Protein AF-A0A6V7XTM1-F1 (afdb_monomer_lite)

Structure (mmCIF, N/CA/C/O backbone):
data_AF-A0A6V7XTM1-F1
#
_entry.id   AF-A0A6V7XTM1-F1
#
loop_
_atom_site.group_PDB
_atom_site.id
_atom_site.type_symbol
_atom_site.label_atom_id
_atom_site.label_alt_id
_atom_site.label_comp_id
_atom_site.label_asym_id
_atom_site.label_entity_id
_atom_site.label_seq_id
_atom_site.pdbx_PDB_ins_code
_atom_site.Cartn_x
_atom_site.Cartn_y
_atom_site.Cartn_z
_atom_site.occupancy
_atom_site.B_iso_or_equiv
_atom_site.auth_seq_id
_atom_site.auth_comp_id
_atom_site.auth_asym_id
_atom_site.auth_atom_id
_atom_site.pdbx_PDB_model_num
ATOM 1 N N . MET A 1 1 ? -3.434 12.973 45.977 1.00 53.66 1 MET A N 1
ATOM 2 C CA . MET A 1 1 ? -3.286 12.585 44.554 1.00 53.66 1 MET A CA 1
ATOM 3 C C . MET A 1 1 ? -3.026 11.092 44.491 1.00 53.66 1 MET A C 1
ATOM 5 O O . MET A 1 1 ? -2.305 10.597 45.348 1.00 53.66 1 MET A O 1
ATOM 9 N N . ASN A 1 2 ? -3.646 10.384 43.545 1.00 61.97 2 ASN A N 1
ATOM 10 C CA . ASN A 1 2 ? -3.400 8.955 43.343 1.00 61.97 2 ASN A CA 1
ATOM 11 C C . ASN A 1 2 ? -1.971 8.745 42.801 1.00 61.97 2 ASN A C 1
ATOM 13 O O . ASN A 1 2 ? -1.553 9.486 41.915 1.00 61.97 2 ASN A O 1
ATOM 17 N N . GLN A 1 3 ? -1.230 7.777 43.344 1.00 73.25 3 GLN A N 1
ATOM 18 C CA . GLN A 1 3 ? 0.185 7.529 43.023 1.00 73.25 3 GLN A CA 1
ATOM 19 C C . GLN A 1 3 ? 0.389 6.406 41.991 1.00 73.25 3 GLN A C 1
ATOM 21 O O . GLN A 1 3 ? 1.507 6.200 41.534 1.00 73.25 3 GLN A O 1
ATOM 26 N N . THR A 1 4 ? -0.670 5.695 41.590 1.00 72.50 4 THR A N 1
ATOM 27 C CA . THR A 1 4 ? -0.569 4.507 40.721 1.00 72.50 4 THR A CA 1
ATOM 28 C C . THR A 1 4 ? -0.435 4.818 39.225 1.00 72.50 4 THR A C 1
ATOM 30 O O . THR A 1 4 ? -0.226 3.910 38.428 1.00 72.50 4 THR A O 1
ATOM 33 N N . GLY A 1 5 ? -0.555 6.085 38.812 1.00 78.31 5 GLY A N 1
ATOM 34 C CA . GLY A 1 5 ? -0.372 6.512 37.416 1.00 78.31 5 GLY A CA 1
ATOM 35 C C . GLY A 1 5 ? -1.534 6.198 36.462 1.00 78.31 5 GLY A C 1
ATOM 36 O O . GLY A 1 5 ? -1.483 6.593 35.301 1.00 78.31 5 GLY A O 1
ATOM 37 N N . TYR A 1 6 ? -2.601 5.548 36.936 1.00 80.25 6 TYR A N 1
ATOM 38 C CA . TYR A 1 6 ? -3.822 5.285 36.168 1.00 80.25 6 TYR A CA 1
ATOM 39 C C . TYR A 1 6 ? -5.081 5.673 36.957 1.00 80.25 6 TYR A C 1
ATOM 41 O O . TYR A 1 6 ? -5.080 5.719 38.191 1.00 80.25 6 TYR A O 1
ATOM 49 N N . SER A 1 7 ? -6.172 5.960 36.243 1.00 83.50 7 SER A N 1
ATOM 50 C CA . SER A 1 7 ? -7.484 6.260 36.822 1.00 83.50 7 SER A CA 1
ATOM 51 C C . SER A 1 7 ? -8.543 5.287 36.310 1.00 83.50 7 SER A C 1
ATOM 53 O O . SER A 1 7 ? -8.537 4.880 35.149 1.00 83.50 7 SER A O 1
ATOM 55 N N . LEU A 1 8 ? -9.454 4.895 37.199 1.00 84.06 8 LEU A N 1
ATOM 56 C CA . LEU A 1 8 ? -10.615 4.091 36.836 1.00 84.06 8 LEU A CA 1
ATOM 57 C C . LEU A 1 8 ? -11.723 5.011 36.325 1.00 84.06 8 LEU A C 1
ATOM 59 O O . LEU A 1 8 ? -11.979 6.069 36.902 1.00 84.06 8 LEU A O 1
ATOM 63 N N . LEU A 1 9 ? -12.386 4.588 35.251 1.00 87.44 9 LEU A N 1
ATOM 64 C CA . LEU A 1 9 ? -13.536 5.300 34.708 1.00 87.44 9 LEU A CA 1
ATOM 65 C C . LEU A 1 9 ? -14.733 5.163 35.652 1.00 87.44 9 LEU A C 1
ATOM 67 O O . LEU A 1 9 ? -15.028 4.076 36.154 1.00 87.44 9 LEU A O 1
ATOM 71 N N . THR A 1 10 ? -15.465 6.255 35.854 1.00 89.25 10 THR A N 1
ATOM 72 C CA . THR A 1 10 ? -16.752 6.202 36.552 1.00 89.25 10 THR A CA 1
ATOM 73 C C . THR A 1 10 ? -17.802 5.498 35.692 1.00 89.25 10 THR A C 1
ATOM 75 O O . THR A 1 10 ? -17.668 5.377 34.472 1.00 89.25 10 THR A O 1
ATOM 78 N N . LYS A 1 11 ? -18.901 5.052 36.312 1.00 88.56 11 LYS A N 1
ATOM 79 C CA . LYS A 1 11 ? -20.011 4.404 35.588 1.00 88.56 11 LYS A CA 1
ATOM 80 C C . LYS A 1 11 ? -20.588 5.300 34.486 1.00 88.56 11 LYS A C 1
ATOM 82 O O . LYS A 1 11 ? -20.944 4.808 33.418 1.00 88.56 11 LYS A O 1
ATOM 87 N N . GLU A 1 12 ? -20.637 6.607 34.723 1.00 89.81 12 GLU A N 1
ATOM 88 C CA . GLU A 1 12 ? -21.100 7.587 33.737 1.00 89.81 12 GLU A CA 1
ATOM 89 C C . GLU A 1 12 ? -20.111 7.751 32.584 1.00 89.81 12 GLU A C 1
ATOM 91 O O . GLU A 1 12 ? -20.519 7.756 31.426 1.00 89.81 12 GLU A O 1
ATOM 96 N N . GLN A 1 13 ? -18.808 7.788 32.876 1.00 90.81 13 GLN A N 1
ATOM 97 C CA . GLN A 1 13 ? -17.765 7.841 31.849 1.00 90.81 13 GLN A CA 1
ATOM 98 C C . GLN A 1 13 ? -17.739 6.566 30.999 1.00 90.81 13 GLN A C 1
ATOM 100 O O . GLN A 1 13 ? -17.608 6.636 29.780 1.00 90.81 13 GLN A O 1
ATOM 105 N N . LEU A 1 14 ? -17.940 5.398 31.617 1.00 90.44 14 LEU A N 1
ATOM 106 C CA . LEU A 1 14 ? -18.104 4.135 30.894 1.00 90.44 14 LEU A CA 1
ATOM 107 C C . LEU A 1 14 ? -19.321 4.172 29.969 1.00 90.44 14 LEU A C 1
ATOM 109 O O . LEU A 1 14 ? -19.229 3.729 28.828 1.00 90.44 14 LEU A O 1
ATOM 113 N N . LYS A 1 15 ? -20.448 4.728 30.429 1.00 90.94 15 LYS A N 1
ATOM 114 C CA . LYS A 1 15 ? -21.642 4.898 29.595 1.00 90.94 15 LYS A CA 1
ATOM 115 C C . LYS A 1 15 ? -21.418 5.917 28.474 1.00 90.94 15 LYS A C 1
ATOM 117 O O . LYS A 1 15 ? -21.928 5.714 27.384 1.00 90.94 15 LYS A O 1
ATOM 122 N N . MET A 1 16 ? -20.630 6.964 28.698 1.00 90.62 16 MET A N 1
ATOM 123 C CA . MET A 1 16 ? -20.276 7.931 27.656 1.00 90.62 16 MET A CA 1
ATOM 124 C C . MET A 1 16 ? -19.403 7.301 26.562 1.00 90.62 16 MET A C 1
ATOM 126 O O . MET A 1 16 ? -19.588 7.601 25.390 1.00 90.62 16 MET A O 1
ATOM 130 N N . ILE A 1 17 ? -18.478 6.407 26.927 1.00 90.12 17 ILE A N 1
ATOM 131 C CA . ILE A 1 17 ? -17.544 5.781 25.979 1.00 90.12 17 ILE A CA 1
ATOM 132 C C . ILE A 1 17 ? -18.132 4.535 25.309 1.00 90.12 17 ILE A C 1
ATOM 134 O O . ILE A 1 17 ? -17.865 4.317 24.136 1.00 90.12 17 ILE A O 1
ATOM 138 N N . TYR A 1 18 ? -18.932 3.720 25.996 1.00 91.00 18 TYR A N 1
ATOM 139 C CA . TYR A 1 18 ? -19.458 2.453 25.453 1.00 91.00 18 TYR A CA 1
ATOM 140 C C . TYR A 1 18 ? -20.984 2.439 25.275 1.00 91.00 18 TYR A C 1
ATOM 142 O O . TYR A 1 18 ? -21.561 1.413 24.908 1.00 91.00 18 TYR A O 1
ATOM 150 N N . GLY A 1 19 ? -21.656 3.555 25.564 1.00 88.50 19 GLY A N 1
ATOM 151 C CA . GLY A 1 19 ? -23.101 3.709 25.414 1.00 88.50 19 GLY A CA 1
ATOM 152 C C . GLY A 1 19 ? -23.553 3.736 23.960 1.00 88.50 19 GLY A C 1
ATOM 153 O O . GLY A 1 19 ? -22.756 3.624 23.033 1.00 88.50 19 GLY A O 1
ATOM 154 N N . THR A 1 20 ? -24.861 3.848 23.763 1.00 87.31 20 THR A N 1
ATOM 155 C CA . THR A 1 20 ? -25.510 3.859 22.439 1.00 87.31 20 THR A CA 1
ATOM 156 C C . THR A 1 20 ? -25.081 5.031 21.566 1.00 87.31 20 THR A C 1
ATOM 158 O O . THR A 1 20 ? -25.078 4.911 20.347 1.00 87.31 20 THR A O 1
ATOM 161 N N . ASP A 1 21 ? -24.673 6.133 22.190 1.00 84.25 21 ASP A N 1
ATOM 162 C CA . ASP A 1 21 ? -24.410 7.405 21.511 1.00 84.25 21 ASP A CA 1
ATOM 163 C C . ASP A 1 21 ? -22.924 7.569 21.133 1.00 84.25 21 ASP A C 1
ATOM 165 O O . ASP A 1 21 ? -22.505 8.611 20.634 1.00 84.25 21 ASP A O 1
ATOM 169 N N . SER A 1 22 ? -22.108 6.538 21.384 1.00 85.94 22 SER A N 1
ATOM 170 C CA . SER A 1 22 ? -20.659 6.544 21.186 1.00 85.94 22 SER A CA 1
ATOM 171 C C . SER A 1 22 ? -20.239 5.794 19.915 1.00 85.94 22 SER A C 1
ATOM 173 O O . SER A 1 22 ? -20.762 4.711 19.643 1.00 85.94 22 SER A O 1
ATOM 175 N N . PRO A 1 23 ? -19.210 6.268 19.178 1.00 85.81 23 PRO A N 1
ATOM 176 C CA . PRO A 1 23 ? -18.609 5.510 18.075 1.00 85.81 23 PRO A CA 1
ATOM 177 C C . PRO A 1 23 ? -17.952 4.190 18.523 1.00 85.81 23 PRO A C 1
ATOM 179 O O . PRO A 1 23 ? -17.650 3.346 17.683 1.00 85.81 23 PRO A O 1
ATOM 182 N N . TYR A 1 24 ? -17.734 4.004 19.829 1.00 87.81 24 TYR A N 1
ATOM 183 C CA . TYR A 1 24 ? -17.201 2.786 20.447 1.00 87.81 24 TYR A CA 1
ATOM 184 C C . TYR A 1 24 ? -18.290 1.981 21.179 1.00 87.81 24 TYR A C 1
ATOM 186 O O . TYR A 1 24 ? -18.027 1.355 22.206 1.00 87.81 24 TYR A O 1
ATOM 194 N N . HIS A 1 25 ? -19.528 2.022 20.679 1.00 90.31 25 HIS A N 1
ATOM 195 C CA . HIS A 1 25 ? -20.658 1.294 21.246 1.00 90.31 25 HIS A CA 1
ATOM 196 C C . HIS A 1 25 ? -20.393 -0.218 21.334 1.00 90.31 25 HIS A C 1
ATOM 198 O O . HIS A 1 25 ? -20.307 -0.900 20.315 1.00 90.31 25 HIS A O 1
ATOM 204 N N . ASP A 1 26 ? -20.329 -0.750 22.558 1.00 90.94 26 ASP A N 1
ATOM 205 C CA . ASP A 1 26 ? -20.174 -2.184 22.811 1.00 90.94 26 ASP A CA 1
ATOM 206 C C . ASP A 1 26 ? -20.908 -2.587 24.109 1.00 90.94 26 ASP A C 1
ATOM 208 O O . ASP A 1 26 ? -20.351 -2.501 25.213 1.00 90.94 26 ASP A O 1
ATOM 212 N N . PRO A 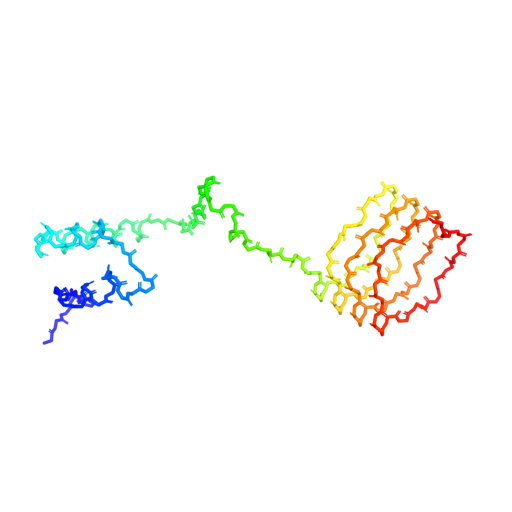1 27 ? -22.158 -3.086 24.021 1.00 87.56 27 PRO A N 1
ATOM 213 C CA . PRO A 1 27 ? -22.989 -3.344 25.201 1.00 87.56 27 PRO A CA 1
ATOM 214 C C . PRO A 1 27 ? -22.428 -4.471 26.078 1.00 87.56 27 PRO A C 1
ATOM 216 O O . PRO A 1 27 ? -22.551 -4.438 27.302 1.00 87.56 27 PRO A O 1
ATOM 219 N N . LYS A 1 28 ? -21.745 -5.448 25.468 1.00 90.56 28 LYS A N 1
ATOM 220 C CA . LYS A 1 28 ? -21.103 -6.563 26.181 1.00 90.56 28 LYS A CA 1
ATOM 221 C C . LYS A 1 28 ? -19.917 -6.100 27.027 1.00 90.56 28 LYS A C 1
ATOM 223 O O . LYS A 1 28 ? -19.735 -6.595 28.136 1.00 90.56 28 LYS A O 1
ATOM 228 N N . LEU A 1 29 ? -19.111 -5.165 26.513 1.00 88.25 29 LEU A N 1
ATOM 229 C CA . LEU A 1 29 ? -17.974 -4.610 27.250 1.00 88.25 29 LEU A CA 1
ATOM 230 C C . LEU A 1 29 ? -18.453 -3.725 28.393 1.00 88.25 29 LEU A C 1
ATOM 232 O O . LEU A 1 29 ? -17.975 -3.882 29.512 1.00 88.25 29 LEU A O 1
ATOM 236 N N . LEU A 1 30 ? -19.452 -2.877 28.137 1.00 89.69 30 LEU A N 1
ATOM 237 C CA . LEU A 1 30 ? -20.079 -2.057 29.168 1.00 89.69 30 LEU A CA 1
ATOM 238 C C . LEU A 1 30 ? -20.606 -2.933 30.311 1.00 89.69 30 LEU A C 1
ATOM 240 O O . LEU A 1 30 ? -20.263 -2.702 31.469 1.00 89.69 30 LEU A O 1
ATOM 244 N N . GLN A 1 31 ? -21.378 -3.977 29.998 1.00 89.62 31 GLN A N 1
ATOM 245 C CA . GLN A 1 31 ? -21.910 -4.885 31.013 1.00 89.62 31 GLN A CA 1
ATOM 246 C C . GLN A 1 31 ? -20.788 -5.599 31.775 1.00 89.62 31 GLN A C 1
ATOM 248 O O . GLN A 1 31 ? -20.836 -5.683 32.999 1.00 89.62 31 GLN A O 1
ATOM 253 N N . ARG A 1 32 ? -19.740 -6.054 31.080 1.00 88.25 32 ARG A N 1
ATOM 254 C CA . ARG A 1 32 ? -18.571 -6.670 31.716 1.00 88.25 32 ARG A CA 1
ATOM 255 C C . ARG A 1 32 ? -17.887 -5.716 32.696 1.00 88.25 32 ARG A C 1
ATOM 257 O O . ARG A 1 32 ? -17.590 -6.133 33.807 1.00 88.25 32 ARG A O 1
ATOM 264 N N . PHE A 1 33 ? -17.660 -4.459 32.319 1.00 86.88 33 PHE A N 1
ATOM 265 C CA . PHE A 1 33 ? -17.023 -3.477 33.201 1.00 86.88 33 PHE A CA 1
ATOM 266 C C . PHE A 1 33 ? -17.897 -3.104 34.400 1.00 86.88 33 PHE A C 1
ATOM 268 O O . PHE A 1 33 ? -17.366 -2.910 35.487 1.00 86.88 33 PHE A O 1
ATOM 275 N N . LEU A 1 34 ? -19.223 -3.062 34.238 1.00 86.44 34 LEU A N 1
ATOM 276 C CA . LEU A 1 34 ? -20.142 -2.814 35.352 1.00 86.44 34 LEU A CA 1
ATOM 277 C C . LEU A 1 34 ? -20.221 -3.976 36.353 1.00 86.44 34 LEU A C 1
ATOM 279 O O . LEU A 1 34 ? -20.505 -3.736 37.524 1.00 86.44 34 LEU A O 1
ATOM 283 N N . LEU A 1 35 ? -20.000 -5.214 35.900 1.00 88.06 35 LEU A N 1
ATOM 284 C CA . LEU A 1 35 ? -20.038 -6.416 36.741 1.00 88.06 35 LEU A CA 1
ATOM 285 C C . LEU A 1 35 ? -18.749 -6.636 37.548 1.00 88.06 35 LEU A C 1
ATOM 287 O O . LEU A 1 35 ? -18.754 -7.413 38.501 1.00 88.06 35 LEU A O 1
ATOM 291 N N . LEU A 1 36 ? -17.643 -5.993 37.168 1.00 82.44 36 LEU A N 1
ATOM 292 C CA . LEU A 1 36 ? -16.354 -6.178 37.828 1.00 82.44 36 LEU A CA 1
ATOM 293 C C . LEU A 1 36 ? -16.226 -5.284 39.068 1.00 82.44 36 LEU A C 1
ATOM 295 O O . LEU A 1 36 ? -16.566 -4.104 39.050 1.00 82.44 36 LEU A O 1
ATOM 299 N N . ASN A 1 37 ? -15.690 -5.852 40.150 1.00 83.44 37 ASN A N 1
ATOM 300 C CA . ASN A 1 37 ? -15.345 -5.102 41.356 1.00 83.44 37 ASN A CA 1
ATOM 301 C C . ASN A 1 37 ? -14.048 -4.301 41.134 1.00 83.44 37 ASN A C 1
ATOM 303 O O . ASN A 1 37 ? -13.115 -4.792 40.497 1.00 83.44 37 ASN A O 1
ATOM 307 N N . ASN A 1 38 ? -13.958 -3.099 41.707 1.00 80.56 38 ASN A N 1
ATOM 308 C CA . ASN A 1 38 ? -12.815 -2.197 41.540 1.00 80.56 38 ASN A CA 1
ATOM 309 C C . ASN A 1 38 ? -11.482 -2.832 41.972 1.00 80.56 38 ASN A C 1
ATOM 311 O O . ASN A 1 38 ? -10.479 -2.633 41.298 1.00 80.56 38 ASN A O 1
ATOM 315 N N . SER A 1 39 ? -11.469 -3.636 43.040 1.00 81.06 39 SER A N 1
ATOM 316 C CA . SER A 1 39 ? -10.255 -4.330 43.510 1.00 81.06 39 SER A CA 1
ATOM 317 C C . SER A 1 39 ? -9.783 -5.449 42.574 1.00 81.06 39 SER A C 1
ATOM 319 O O . SER A 1 39 ? -8.595 -5.743 42.487 1.00 81.06 39 SER A O 1
ATOM 321 N N . VAL A 1 40 ? -10.717 -6.083 41.864 1.00 83.44 40 VAL A N 1
ATOM 322 C CA . VAL A 1 40 ? -10.422 -7.134 40.882 1.00 83.44 40 VAL A CA 1
ATO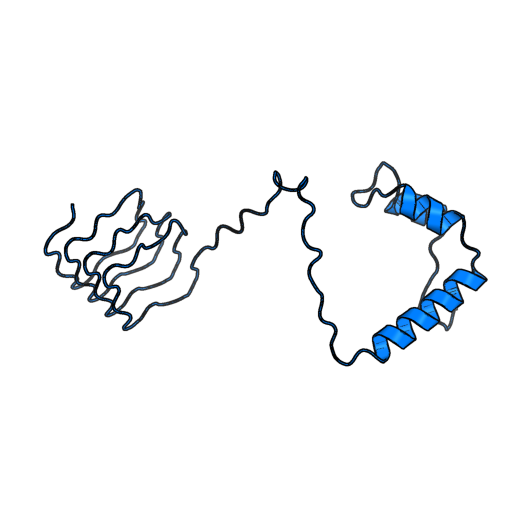M 323 C C . VAL A 1 40 ? -9.951 -6.509 39.566 1.00 83.44 40 VAL A C 1
ATOM 325 O O . VAL A 1 40 ? -9.099 -7.063 38.880 1.00 83.44 40 VAL A O 1
ATOM 328 N N . LEU A 1 41 ? -10.457 -5.321 39.221 1.00 83.00 41 LEU A N 1
ATOM 329 C CA . LEU A 1 41 ? -9.984 -4.561 38.064 1.00 83.00 41 LEU A CA 1
ATOM 330 C C . LEU A 1 41 ? -8.524 -4.138 38.214 1.00 83.00 41 LEU A C 1
ATOM 332 O O . LEU A 1 41 ? -7.754 -4.306 37.272 1.00 83.00 41 LEU A O 1
ATOM 336 N N . THR A 1 42 ? -8.133 -3.622 39.380 1.00 83.25 42 THR A N 1
ATOM 337 C CA . THR A 1 42 ? -6.751 -3.177 39.612 1.00 83.25 42 THR A CA 1
ATOM 338 C C . THR A 1 42 ? -5.762 -4.331 39.494 1.00 83.25 42 THR A C 1
ATOM 340 O O . THR A 1 42 ? -4.754 -4.194 38.807 1.00 83.25 42 THR A O 1
ATOM 343 N N . SER A 1 43 ? -6.083 -5.500 40.059 1.00 85.62 43 SER A N 1
ATOM 344 C CA . SER A 1 43 ? -5.204 -6.672 39.965 1.00 85.62 43 SER A CA 1
ATOM 345 C C . SER A 1 43 ? -5.091 -7.216 38.538 1.00 85.62 43 SER A C 1
ATOM 347 O O . SER A 1 43 ? -4.015 -7.642 38.119 1.00 85.62 43 SER A O 1
ATOM 349 N N . HIS A 1 44 ? -6.172 -7.166 37.753 1.00 87.00 44 HIS A N 1
ATOM 350 C CA . HIS A 1 44 ? -6.113 -7.515 36.334 1.00 87.00 44 HIS A CA 1
ATOM 351 C C . HIS A 1 44 ? -5.247 -6.545 35.532 1.00 87.00 44 HIS A C 1
ATOM 353 O O . HIS A 1 44 ? -4.438 -7.002 34.729 1.00 87.00 44 HIS A O 1
ATOM 359 N N . ILE A 1 45 ? -5.375 -5.239 35.775 1.00 87.00 45 ILE A N 1
ATOM 360 C CA . ILE A 1 45 ? -4.560 -4.214 35.112 1.00 87.00 45 ILE A CA 1
ATOM 361 C C . ILE A 1 45 ? -3.080 -4.438 35.415 1.00 87.00 45 ILE A C 1
ATOM 363 O O . ILE A 1 45 ? -2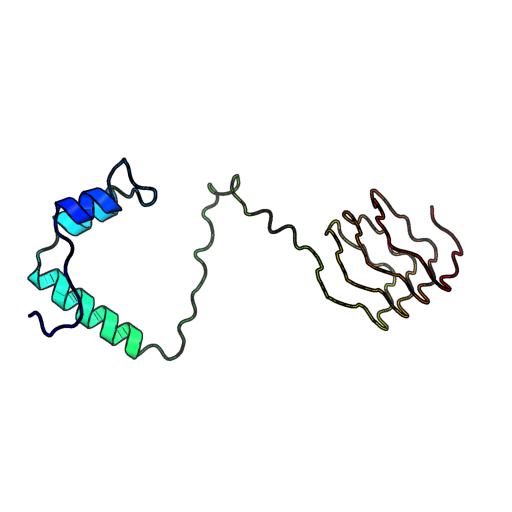.269 -4.463 34.496 1.00 87.00 45 ILE A O 1
ATOM 367 N N . GLU A 1 46 ? -2.724 -4.652 36.680 1.00 88.44 46 GLU A N 1
ATOM 368 C CA . GLU A 1 46 ? -1.336 -4.905 37.080 1.00 88.44 46 GLU A CA 1
ATOM 369 C C . GLU A 1 46 ? -0.772 -6.165 36.416 1.00 88.44 46 GLU A C 1
ATOM 371 O O . GLU A 1 46 ? 0.333 -6.142 35.873 1.00 88.44 46 GLU A O 1
ATOM 376 N N . ASN A 1 47 ? -1.551 -7.248 36.384 1.00 90.25 47 ASN A N 1
ATOM 377 C CA . ASN A 1 47 ? -1.148 -8.489 35.728 1.00 90.25 47 ASN A CA 1
ATOM 378 C C . ASN A 1 47 ? -0.978 -8.315 34.210 1.00 90.25 47 ASN A C 1
ATOM 380 O O . ASN A 1 47 ? -0.042 -8.850 33.619 1.00 90.25 47 ASN A O 1
ATOM 384 N N . ASP A 1 48 ? -1.865 -7.562 33.563 1.00 89.50 48 ASP A N 1
ATOM 385 C CA . ASP A 1 48 ? -1.781 -7.301 32.129 1.00 89.50 48 ASP A CA 1
ATOM 386 C C . ASP A 1 48 ? -0.597 -6.383 31.796 1.00 89.50 48 ASP A C 1
ATOM 388 O O . ASP A 1 48 ? 0.124 -6.661 30.840 1.00 89.50 48 ASP A O 1
ATOM 392 N N . ILE A 1 49 ? -0.318 -5.360 32.612 1.00 87.06 49 ILE A N 1
ATOM 393 C CA . ILE A 1 49 ? 0.882 -4.515 32.481 1.00 87.06 49 ILE A CA 1
ATOM 394 C C . ILE A 1 49 ? 2.145 -5.363 32.629 1.00 87.06 49 ILE A C 1
ATOM 396 O O . ILE A 1 49 ? 3.054 -5.251 31.808 1.00 87.06 49 ILE A O 1
ATOM 400 N N . HIS A 1 50 ? 2.192 -6.245 33.630 1.00 89.56 50 HIS A N 1
ATOM 401 C CA . HIS A 1 50 ? 3.325 -7.141 33.829 1.00 89.56 50 HIS A CA 1
ATOM 402 C C . HIS A 1 50 ? 3.534 -8.049 32.612 1.00 89.56 50 HIS A C 1
ATOM 404 O O . HIS A 1 50 ? 4.640 -8.138 32.090 1.00 89.56 50 HIS A O 1
ATOM 410 N N . LYS A 1 51 ? 2.470 -8.682 32.103 1.00 89.19 51 LYS A N 1
ATOM 411 C CA . LYS A 1 51 ? 2.549 -9.510 30.889 1.00 89.19 51 LYS A CA 1
ATOM 412 C C . LYS A 1 51 ? 2.996 -8.713 29.670 1.00 89.19 51 LYS A C 1
ATOM 414 O O . LYS A 1 51 ? 3.762 -9.230 28.870 1.00 89.19 51 LYS A O 1
ATOM 419 N N . LEU A 1 52 ? 2.527 -7.475 29.513 1.00 85.00 52 LEU A N 1
ATOM 420 C CA . LEU A 1 52 ? 2.949 -6.597 28.421 1.00 85.00 52 LEU A CA 1
ATOM 421 C C . LEU A 1 52 ? 4.432 -6.240 28.522 1.00 85.00 52 LEU A C 1
ATOM 423 O O . LEU A 1 52 ? 5.112 -6.219 27.501 1.00 85.00 52 LEU A O 1
ATOM 427 N N . ALA A 1 53 ? 4.935 -6.015 29.735 1.00 84.00 53 ALA A N 1
ATOM 428 C CA . ALA A 1 53 ? 6.348 -5.750 29.972 1.00 84.00 53 ALA A CA 1
ATOM 429 C C . ALA A 1 53 ? 7.233 -6.978 29.704 1.00 84.00 53 ALA A C 1
ATOM 431 O O . ALA A 1 53 ? 8.359 -6.818 29.245 1.00 84.00 53 ALA A O 1
ATOM 432 N N . THR A 1 54 ? 6.734 -8.196 29.942 1.00 84.56 54 THR A N 1
ATOM 433 C CA . THR A 1 54 ? 7.486 -9.433 29.665 1.00 84.56 54 THR A CA 1
ATOM 434 C C . THR A 1 54 ? 7.387 -9.908 28.211 1.00 84.56 54 THR A C 1
ATOM 436 O O . THR A 1 54 ? 7.928 -10.960 27.882 1.00 84.56 54 THR A O 1
ATOM 439 N N . ILE A 1 55 ? 6.662 -9.207 27.332 1.00 82.44 55 ILE A N 1
ATOM 440 C CA . ILE A 1 55 ? 6.571 -9.567 25.911 1.00 82.44 55 ILE A CA 1
ATOM 441 C C . ILE A 1 55 ? 7.737 -8.925 25.142 1.00 82.44 55 ILE A C 1
ATOM 443 O O . ILE A 1 55 ? 7.741 -7.724 24.893 1.00 82.44 55 ILE A O 1
ATOM 447 N N . ASP A 1 56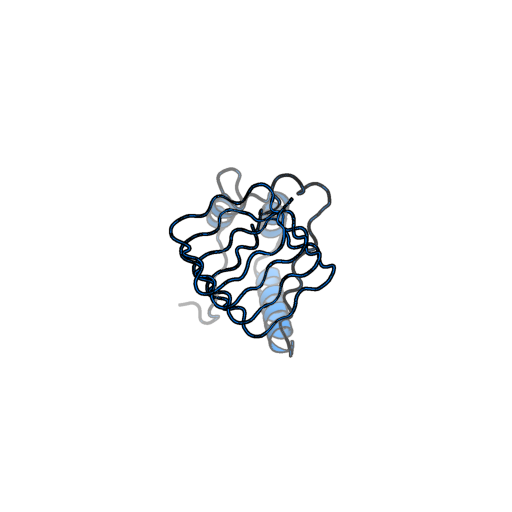 ? 8.676 -9.751 24.669 1.00 75.31 56 ASP A N 1
ATOM 448 C CA . ASP A 1 56 ? 9.864 -9.315 23.908 1.00 75.31 56 ASP A CA 1
ATOM 449 C C . ASP A 1 56 ? 9.548 -8.708 22.526 1.00 75.31 56 ASP A C 1
ATOM 451 O O . ASP A 1 56 ? 10.365 -8.002 21.935 1.00 75.31 56 ASP A O 1
ATOM 455 N N . SER A 1 57 ? 8.364 -8.976 21.961 1.00 69.50 57 SER A N 1
ATOM 456 C CA . SER A 1 57 ? 7.920 -8.322 20.725 1.00 69.50 57 SER A CA 1
ATOM 457 C C . SER A 1 57 ? 6.404 -8.157 20.681 1.00 69.50 57 SER A C 1
ATOM 459 O O . SER A 1 57 ? 5.646 -9.126 20.597 1.00 69.50 57 SER A O 1
ATOM 461 N N . PHE A 1 58 ? 5.946 -6.904 20.690 1.00 69.69 58 PHE A N 1
ATOM 462 C CA . PHE A 1 58 ? 4.542 -6.560 20.480 1.00 69.69 58 PHE A CA 1
ATOM 463 C C . PHE A 1 58 ? 4.175 -6.776 19.004 1.00 69.69 58 PHE A C 1
ATOM 465 O O . PHE A 1 58 ? 4.054 -5.842 18.211 1.00 69.69 58 PHE A O 1
ATOM 472 N N . LYS A 1 59 ? 4.028 -8.038 18.590 1.00 69.00 59 LYS A N 1
ATOM 473 C CA . LYS A 1 59 ? 3.437 -8.367 17.293 1.00 69.00 59 LYS A CA 1
ATOM 474 C C . LYS A 1 59 ? 1.939 -8.109 17.395 1.00 69.00 59 LYS A C 1
ATOM 476 O O . LYS A 1 59 ? 1.182 -8.997 17.782 1.00 69.00 59 LYS A O 1
ATOM 481 N N . ILE A 1 60 ? 1.511 -6.898 17.028 1.00 64.88 60 ILE A N 1
ATOM 482 C CA . ILE A 1 60 ? 0.103 -6.594 16.746 1.00 64.88 60 ILE A CA 1
ATOM 483 C C . ILE A 1 60 ? -0.305 -7.497 15.590 1.00 64.88 60 ILE A C 1
ATOM 485 O O . ILE A 1 60 ? -0.103 -7.161 14.425 1.00 64.88 60 ILE A O 1
ATOM 489 N N . GLN A 1 61 ? -0.834 -8.677 15.897 1.00 59.09 61 GLN A N 1
ATOM 490 C CA . GLN A 1 61 ? -1.477 -9.499 14.890 1.00 59.09 61 GLN A CA 1
ATOM 491 C C . GLN A 1 61 ? -2.779 -8.779 14.540 1.00 59.09 61 GLN A C 1
ATOM 493 O O . GLN A 1 61 ? -3.665 -8.691 15.396 1.00 59.09 61 GLN A O 1
ATOM 498 N N . PRO A 1 62 ? -2.913 -8.200 13.333 1.00 58.62 62 PRO A N 1
ATOM 499 C CA . PRO A 1 62 ? -4.166 -7.581 12.951 1.00 58.62 62 PRO A CA 1
ATOM 500 C C . PRO A 1 62 ? -5.251 -8.656 13.024 1.00 58.62 62 PRO A C 1
ATOM 502 O O . PRO A 1 62 ? -5.118 -9.729 12.432 1.00 58.62 62 PRO A O 1
ATOM 505 N N . LYS A 1 63 ? -6.308 -8.374 13.790 1.00 57.62 63 LYS A N 1
ATOM 506 C CA . LYS A 1 63 ? -7.504 -9.212 13.888 1.00 57.62 63 LYS A CA 1
ATOM 507 C C . LYS A 1 63 ? -7.940 -9.576 12.466 1.00 57.62 63 LYS A C 1
ATOM 509 O O . LYS A 1 63 ? -8.240 -8.680 11.676 1.00 57.62 63 LYS A O 1
ATOM 514 N N . LYS A 1 64 ? -7.921 -10.871 12.125 1.00 52.91 64 LYS A N 1
ATOM 515 C CA . LYS A 1 64 ? -8.427 -11.347 10.831 1.00 52.91 64 LYS A CA 1
ATOM 516 C C . LYS A 1 64 ? -9.879 -10.861 10.710 1.00 52.91 64 LYS A C 1
ATOM 518 O O . LYS A 1 64 ? -10.647 -11.106 11.646 1.00 52.91 64 LYS A O 1
ATOM 523 N N . PRO A 1 65 ? -10.239 -10.123 9.646 1.00 50.28 65 PRO A N 1
ATOM 524 C CA . PRO A 1 65 ? -11.594 -9.612 9.493 1.00 50.28 65 PRO A CA 1
ATOM 525 C C . PRO A 1 65 ? -12.568 -10.788 9.481 1.00 50.28 65 PRO A C 1
ATOM 527 O O . PRO A 1 65 ? -12.278 -11.839 8.901 1.00 50.28 65 PRO A O 1
ATOM 530 N N . LYS A 1 66 ? -13.697 -10.630 10.173 1.00 55.25 66 LYS A N 1
ATOM 531 C CA . LYS A 1 66 ? -14.778 -11.609 10.108 1.00 55.25 66 LYS A CA 1
ATOM 532 C C . LYS A 1 66 ? -15.391 -11.526 8.711 1.00 55.25 66 LYS A C 1
ATOM 534 O O . LYS A 1 66 ? -15.418 -10.459 8.106 1.00 55.25 66 LYS A O 1
ATOM 539 N N . PHE A 1 67 ? -15.852 -12.662 8.201 1.00 52.62 67 PHE A N 1
ATOM 540 C CA . PHE A 1 67 ? -16.401 -12.804 6.850 1.00 52.62 67 PHE A CA 1
ATOM 541 C C . PHE A 1 67 ? -17.550 -11.811 6.543 1.00 52.62 67 PHE A C 1
ATOM 543 O O . PHE A 1 67 ? -17.726 -11.436 5.390 1.00 52.62 67 PHE A O 1
ATOM 550 N N . ASP A 1 68 ? -18.238 -11.288 7.564 1.00 53.34 68 ASP A N 1
ATOM 551 C CA . ASP A 1 68 ? -19.342 -10.326 7.410 1.00 53.34 68 ASP A CA 1
ATOM 552 C C . ASP A 1 68 ? -18.913 -8.845 7.262 1.00 53.34 68 ASP A C 1
ATOM 554 O O . ASP A 1 68 ? -19.734 -8.006 6.901 1.00 53.34 68 ASP A O 1
ATOM 558 N N . ASP A 1 69 ? -17.632 -8.494 7.448 1.00 52.28 69 ASP A N 1
ATOM 559 C CA . ASP A 1 69 ? -17.127 -7.110 7.289 1.00 52.28 69 ASP A CA 1
ATOM 560 C C . ASP A 1 69 ? -16.769 -6.755 5.823 1.00 52.28 69 ASP A C 1
ATOM 562 O O . ASP A 1 69 ? -16.119 -5.741 5.537 1.00 52.28 69 ASP A O 1
ATOM 566 N N . PHE A 1 70 ? -17.166 -7.589 4.854 1.00 51.59 70 PHE A N 1
ATOM 567 C CA . PHE A 1 70 ? -16.710 -7.493 3.462 1.00 51.59 70 PHE A CA 1
ATOM 568 C C . PHE A 1 70 ? -17.121 -6.194 2.744 1.00 51.59 70 PHE A C 1
ATOM 570 O O . PHE A 1 70 ? -16.424 -5.768 1.818 1.00 51.59 70 PHE A O 1
ATOM 577 N N . HIS A 1 71 ? -18.173 -5.501 3.198 1.00 47.41 71 HIS A N 1
ATOM 578 C CA . HIS A 1 71 ? -18.650 -4.266 2.561 1.00 47.41 71 HIS A CA 1
ATOM 579 C C . HIS A 1 71 ? -17.944 -2.977 2.998 1.00 47.41 71 HIS A C 1
ATOM 581 O O . HIS A 1 71 ? -18.051 -1.971 2.299 1.00 47.41 71 HIS A O 1
ATOM 587 N N . GLN A 1 72 ? -17.143 -3.000 4.068 1.00 46.91 72 GLN A N 1
ATOM 588 C CA . GLN A 1 72 ? -16.280 -1.870 4.436 1.00 46.91 72 GLN A CA 1
ATOM 589 C C . GLN A 1 72 ? -14.807 -2.263 4.413 1.00 46.91 72 GLN A C 1
ATOM 591 O O . GLN A 1 72 ? -13.963 -1.731 5.137 1.00 46.91 72 GLN A O 1
ATOM 596 N N . SER A 1 73 ? -14.475 -3.179 3.504 1.00 45.25 73 SER A N 1
ATOM 597 C CA . SER A 1 73 ? -13.114 -3.347 3.034 1.00 45.25 73 SER A CA 1
ATOM 598 C C . SER A 1 73 ? -12.615 -1.975 2.615 1.00 45.25 73 SER A C 1
ATOM 600 O O . SER A 1 73 ? -13.030 -1.433 1.589 1.00 45.25 73 SER A O 1
ATOM 602 N N . ARG A 1 74 ? -11.709 -1.408 3.421 1.00 49.78 74 ARG A N 1
ATOM 603 C CA . ARG A 1 74 ? -10.770 -0.388 2.977 1.00 49.78 74 ARG A CA 1
ATOM 604 C C . ARG A 1 74 ? -10.319 -0.831 1.591 1.00 49.78 74 ARG A C 1
ATOM 606 O O . ARG A 1 74 ? -9.457 -1.704 1.478 1.00 49.78 74 ARG A O 1
ATOM 613 N N . ARG A 1 75 ? -10.857 -0.207 0.539 1.00 51.56 75 ARG A N 1
ATOM 614 C CA . ARG A 1 75 ? -10.146 -0.054 -0.721 1.00 51.56 75 ARG A CA 1
ATOM 615 C C . ARG A 1 75 ? -8.909 0.744 -0.331 1.00 51.56 75 ARG A C 1
ATOM 617 O O . ARG A 1 75 ? -8.849 1.950 -0.536 1.00 51.56 75 ARG A O 1
ATOM 624 N N . ARG A 1 76 ? -7.905 0.083 0.255 1.00 53.47 76 ARG A N 1
ATOM 625 C CA . ARG A 1 76 ? -6.520 0.485 0.089 1.00 53.47 76 ARG A CA 1
ATOM 626 C C . ARG A 1 76 ? -6.312 0.326 -1.409 1.00 53.47 76 ARG A C 1
ATOM 628 O O . ARG A 1 76 ? -5.844 -0.713 -1.857 1.00 53.47 76 ARG A O 1
ATOM 635 N N . LYS A 1 77 ? -6.790 1.309 -2.184 1.00 55.38 77 LYS A N 1
ATOM 636 C CA . LYS A 1 77 ? -6.334 1.561 -3.540 1.00 55.38 77 LYS A CA 1
ATOM 637 C C . LYS A 1 77 ? -4.834 1.656 -3.337 1.00 55.38 77 LYS A C 1
ATOM 639 O O . LYS A 1 77 ? -4.376 2.601 -2.698 1.00 55.38 77 LYS A O 1
ATOM 644 N N . ARG A 1 78 ? -4.110 0.588 -3.668 1.00 63.88 78 ARG A N 1
ATOM 645 C CA . ARG A 1 78 ? -2.665 0.527 -3.476 1.00 63.88 78 ARG A CA 1
ATOM 646 C C . ARG A 1 78 ? -2.096 1.451 -4.538 1.00 63.88 78 ARG A C 1
ATOM 648 O O . ARG A 1 78 ? -1.762 1.002 -5.619 1.00 63.88 78 ARG A O 1
ATOM 655 N N . ALA A 1 79 ? -2.136 2.750 -4.278 1.00 69.50 79 ALA A N 1
ATOM 656 C CA . ALA A 1 79 ? -1.562 3.736 -5.163 1.00 69.50 79 ALA A CA 1
ATOM 657 C C . ALA A 1 79 ? -0.044 3.576 -5.106 1.00 69.50 79 ALA A C 1
ATOM 659 O O . ALA A 1 79 ? 0.533 3.457 -4.024 1.00 69.50 79 ALA A O 1
ATOM 660 N N . ILE A 1 80 ? 0.573 3.536 -6.275 1.00 76.25 80 ILE A N 1
ATOM 661 C CA . ILE A 1 80 ? 2.021 3.554 -6.428 1.00 76.25 80 ILE A CA 1
ATOM 662 C C . ILE A 1 80 ? 2.399 5.038 -6.376 1.00 76.25 80 ILE A C 1
ATOM 664 O O . ILE A 1 80 ? 2.065 5.791 -7.290 1.00 76.25 80 ILE A O 1
ATOM 668 N N . ILE A 1 81 ? 2.962 5.480 -5.249 1.00 81.12 81 ILE A N 1
ATOM 669 C CA . ILE A 1 81 ? 3.274 6.888 -4.967 1.00 81.12 81 ILE A CA 1
ATOM 670 C C . ILE A 1 81 ? 4.768 6.993 -4.674 1.00 81.12 81 ILE A C 1
ATOM 672 O O . ILE A 1 81 ? 5.259 6.275 -3.805 1.00 81.12 81 ILE A O 1
ATOM 676 N N . LEU A 1 82 ? 5.460 7.913 -5.356 1.00 83.94 82 LEU A N 1
ATOM 677 C CA . LEU A 1 82 ? 6.881 8.224 -5.126 1.00 83.94 82 LEU A CA 1
ATOM 678 C C . LEU A 1 82 ? 7.814 7.006 -5.203 1.00 83.94 82 LEU A C 1
ATOM 680 O O . LEU A 1 82 ? 8.838 6.948 -4.526 1.00 83.94 82 LEU A O 1
ATOM 684 N N . SER A 1 83 ? 7.475 6.026 -6.035 1.00 82.00 83 SER A N 1
ATOM 685 C CA . SER A 1 83 ? 8.297 4.837 -6.237 1.00 82.00 83 SER A CA 1
ATOM 686 C C . SER A 1 83 ? 8.829 4.837 -7.669 1.00 82.00 83 SER A C 1
ATOM 688 O O . SER A 1 83 ? 8.142 4.342 -8.568 1.00 82.00 83 SER A O 1
ATOM 690 N N . PRO A 1 84 ? 10.010 5.431 -7.916 1.00 83.19 84 PRO A N 1
ATOM 691 C CA . PRO A 1 84 ? 10.620 5.398 -9.235 1.00 83.19 84 PRO A CA 1
ATOM 692 C C . PRO A 1 84 ? 10.947 3.950 -9.620 1.00 83.19 84 PRO A C 1
ATOM 694 O O . PRO A 1 84 ? 11.509 3.200 -8.822 1.00 83.19 84 PRO A O 1
ATOM 697 N N . ILE A 1 85 ? 10.602 3.562 -10.845 1.00 82.50 85 ILE A N 1
ATOM 698 C CA . ILE A 1 85 ? 10.932 2.247 -11.403 1.00 82.50 85 ILE A CA 1
ATOM 699 C C . ILE A 1 85 ? 12.082 2.458 -12.382 1.00 82.50 85 ILE A C 1
ATOM 701 O O . ILE A 1 85 ? 11.947 3.219 -13.339 1.00 82.50 85 ILE A O 1
ATOM 705 N N . SER A 1 86 ? 13.216 1.809 -12.134 1.00 86.81 86 SER A N 1
ATOM 706 C CA . SER A 1 86 ? 14.419 1.941 -12.955 1.00 86.81 86 SER A CA 1
ATOM 707 C C . SER A 1 86 ? 14.983 0.564 -13.284 1.00 86.81 86 SER A C 1
ATOM 709 O O . SER A 1 86 ? 15.034 -0.292 -12.402 1.00 86.81 86 SER A O 1
ATOM 711 N N . PHE A 1 87 ? 15.400 0.355 -14.534 1.00 84.88 87 PHE A N 1
ATOM 712 C CA . PHE A 1 87 ? 16.061 -0.875 -14.996 1.00 84.88 87 PHE A CA 1
ATOM 713 C C . PHE A 1 87 ? 15.276 -2.171 -14.733 1.00 84.88 87 PHE A C 1
ATOM 715 O O . PHE A 1 87 ? 15.860 -3.211 -14.429 1.00 84.88 87 PHE A O 1
ATOM 722 N N . SER A 1 88 ? 13.946 -2.131 -14.852 1.00 81.94 88 SER A N 1
ATOM 723 C CA . SER A 1 88 ? 13.099 -3.307 -14.645 1.00 81.94 88 SER A CA 1
ATOM 724 C C . SER A 1 88 ? 12.480 -3.757 -15.971 1.00 81.94 88 SER A C 1
ATOM 726 O O . SER A 1 88 ? 11.556 -3.106 -16.461 1.00 81.94 88 SER A O 1
ATOM 728 N N . PRO A 1 89 ? 12.988 -4.832 -16.603 1.00 81.69 89 PRO A N 1
ATOM 729 C CA . PRO A 1 89 ? 12.359 -5.383 -17.792 1.00 81.69 89 PRO A CA 1
ATOM 730 C C . PRO A 1 89 ? 11.078 -6.134 -17.418 1.00 81.69 89 PRO A C 1
ATOM 732 O O . PRO A 1 89 ? 11.090 -7.042 -16.587 1.00 81.69 89 PRO A O 1
ATOM 735 N N . PHE A 1 90 ? 9.977 -5.779 -18.071 1.00 82.56 90 PHE A N 1
ATOM 736 C CA . PHE A 1 90 ? 8.679 -6.427 -17.925 1.00 82.56 90 PHE A CA 1
ATOM 737 C C . PHE A 1 90 ? 8.397 -7.250 -19.184 1.00 82.56 90 PHE A C 1
ATOM 739 O O . PHE A 1 90 ? 8.122 -6.697 -20.251 1.00 82.56 90 PHE A O 1
ATOM 746 N N . VAL A 1 91 ? 8.484 -8.576 -19.064 1.00 83.88 91 VAL A N 1
ATOM 747 C CA . VAL A 1 91 ? 8.284 -9.522 -20.172 1.00 83.88 91 VAL A CA 1
ATOM 748 C C . VAL A 1 91 ? 7.165 -10.486 -19.802 1.00 83.88 91 VAL A C 1
ATOM 750 O O . VAL A 1 91 ? 7.277 -11.180 -18.795 1.00 83.88 91 VAL A O 1
ATOM 753 N N . LEU A 1 92 ? 6.095 -10.537 -20.605 1.00 83.44 92 LEU A N 1
ATOM 754 C CA . LEU A 1 92 ? 4.935 -11.421 -20.385 1.00 83.44 92 LEU A CA 1
ATOM 755 C C . LEU A 1 92 ? 4.230 -11.216 -19.028 1.00 83.44 92 LEU A C 1
ATOM 757 O O . LEU A 1 92 ? 3.635 -12.139 -18.470 1.00 83.44 92 LEU A O 1
ATOM 761 N N . THR A 1 93 ? 4.287 -10.002 -18.477 1.00 77.38 93 THR A N 1
ATOM 762 C CA . THR A 1 93 ? 3.684 -9.671 -17.178 1.00 77.38 93 THR A CA 1
ATOM 763 C C . THR A 1 93 ? 2.434 -8.815 -17.335 1.00 77.38 93 THR A C 1
ATOM 765 O O . THR A 1 93 ? 2.461 -7.808 -18.042 1.00 77.38 93 THR A O 1
ATOM 768 N N . LEU A 1 94 ? 1.369 -9.148 -16.603 1.00 75.50 94 LEU A N 1
ATOM 769 C CA . LEU A 1 94 ? 0.186 -8.295 -16.479 1.00 75.50 94 LEU A CA 1
ATOM 770 C C . LEU A 1 94 ? 0.443 -7.170 -15.464 1.00 75.50 94 LEU A C 1
ATOM 772 O O . LEU A 1 94 ? 0.762 -7.431 -14.302 1.00 75.50 94 LEU A O 1
ATOM 776 N N . ILE A 1 95 ? 0.271 -5.919 -15.893 1.00 74.19 95 ILE A N 1
ATOM 777 C CA . ILE A 1 95 ? 0.454 -4.731 -15.050 1.00 74.19 95 ILE A CA 1
ATOM 778 C C . ILE A 1 95 ? -0.928 -4.220 -14.598 1.00 74.19 95 ILE A C 1
ATOM 780 O O . ILE A 1 95 ? -1.798 -3.943 -15.422 1.00 74.19 95 ILE A O 1
ATOM 784 N N . ASN A 1 96 ? -1.135 -4.135 -13.276 1.00 68.62 96 ASN A N 1
ATOM 785 C CA . ASN A 1 96 ? -2.451 -4.002 -12.624 1.00 68.62 96 ASN A CA 1
ATOM 786 C C . ASN A 1 96 ? -2.960 -2.556 -12.400 1.00 68.62 96 ASN A C 1
ATOM 788 O O . ASN A 1 96 ? -2.186 -1.606 -12.331 1.00 68.62 96 ASN A O 1
ATOM 792 N N . LEU A 1 97 ? -4.274 -2.455 -12.130 1.00 65.56 97 LEU A N 1
ATOM 793 C CA . LEU A 1 97 ? -5.186 -1.286 -12.012 1.00 65.56 97 LEU A CA 1
ATOM 794 C C . LEU A 1 97 ? -4.895 -0.237 -10.920 1.00 65.56 97 LEU A C 1
ATOM 796 O O . LEU A 1 97 ? -5.785 0.502 -10.485 1.00 65.56 97 LEU A O 1
ATOM 800 N N . ASN A 1 98 ? -3.666 -0.151 -10.438 1.00 76.94 98 ASN A N 1
ATOM 801 C CA . ASN A 1 98 ? -3.319 0.797 -9.392 1.00 76.94 98 ASN A CA 1
ATOM 802 C C . ASN A 1 98 ? -3.075 2.197 -9.981 1.00 76.94 98 ASN A C 1
ATOM 804 O O . ASN A 1 98 ? -2.438 2.310 -11.029 1.00 76.94 98 ASN A O 1
ATOM 808 N N . PRO A 1 99 ? -3.565 3.273 -9.335 1.00 76.94 99 PRO A N 1
ATOM 809 C CA . PRO A 1 99 ? -3.205 4.627 -9.733 1.00 76.94 99 PRO A CA 1
ATOM 810 C C . PRO A 1 99 ? -1.716 4.866 -9.454 1.00 76.94 99 PRO A C 1
ATOM 812 O O . PRO A 1 99 ? -1.216 4.487 -8.390 1.00 76.94 99 PRO A O 1
ATOM 815 N N . VAL A 1 100 ? -1.026 5.493 -10.404 1.00 80.31 100 VAL A N 1
ATOM 816 C CA . VAL A 1 100 ? 0.411 5.786 -10.336 1.00 80.31 100 VAL A CA 1
ATOM 817 C C . VAL A 1 100 ? 0.592 7.298 -10.259 1.00 80.31 100 VAL A C 1
ATOM 819 O O . VAL A 1 100 ? 0.123 8.029 -11.131 1.00 80.31 100 VAL A O 1
ATOM 822 N N . ILE A 1 101 ? 1.237 7.782 -9.201 1.00 82.31 101 ILE A N 1
ATOM 823 C CA . ILE A 1 101 ? 1.408 9.214 -8.931 1.00 82.31 101 ILE A CA 1
ATOM 824 C C . ILE A 1 101 ? 2.884 9.481 -8.634 1.00 82.31 101 ILE A C 1
ATOM 826 O O . ILE A 1 101 ? 3.477 8.798 -7.794 1.00 82.31 101 ILE A O 1
ATOM 830 N N . LEU A 1 102 ? 3.476 10.480 -9.300 1.00 83.62 102 LEU A N 1
ATOM 831 C CA . LEU A 1 102 ? 4.863 10.920 -9.063 1.00 83.62 102 LEU A CA 1
ATOM 832 C C . LEU A 1 102 ? 5.888 9.770 -9.085 1.00 83.62 102 LEU A C 1
ATOM 834 O O . LEU A 1 102 ? 6.831 9.746 -8.298 1.00 83.62 102 LEU A O 1
ATOM 838 N N . SER A 1 103 ? 5.677 8.777 -9.946 1.00 82.94 103 SER A N 1
ATOM 839 C CA . SER A 1 103 ? 6.509 7.573 -10.008 1.00 82.94 103 SER A CA 1
ATOM 840 C C . SER A 1 103 ? 7.105 7.464 -11.412 1.00 82.94 103 SER A C 1
ATOM 842 O O . SER A 1 103 ? 6.471 6.887 -12.297 1.00 82.94 103 SER A O 1
ATOM 844 N N . PRO A 1 104 ? 8.272 8.086 -11.663 1.00 84.44 104 PRO A N 1
ATOM 845 C CA . PRO A 1 104 ? 8.894 8.063 -12.980 1.00 84.44 104 PRO A CA 1
ATOM 846 C C . PRO A 1 104 ? 9.353 6.645 -13.336 1.00 84.44 104 PRO A C 1
ATOM 848 O O . PRO A 1 104 ? 9.806 5.895 -12.468 1.00 84.44 104 PRO A O 1
ATOM 851 N N . ILE A 1 105 ? 9.247 6.291 -14.617 1.00 84.50 105 ILE A N 1
ATOM 852 C CA . ILE A 1 105 ? 9.687 4.996 -15.150 1.00 84.50 105 ILE A CA 1
ATOM 853 C C . ILE A 1 105 ? 10.851 5.242 -16.106 1.00 84.50 105 ILE A C 1
ATOM 855 O O . ILE A 1 105 ? 10.723 6.019 -17.053 1.00 84.50 105 ILE A O 1
ATOM 859 N N . ILE A 1 106 ? 11.982 4.586 -15.854 1.00 86.44 106 ILE A N 1
ATOM 860 C CA . ILE A 1 106 ? 13.236 4.798 -16.578 1.00 86.44 106 ILE A CA 1
ATOM 861 C C . ILE A 1 106 ? 13.813 3.435 -16.997 1.00 86.44 106 ILE A C 1
ATOM 863 O O . ILE A 1 106 ? 13.811 2.490 -16.207 1.00 86.44 106 ILE A O 1
ATOM 867 N N . PHE A 1 107 ? 14.292 3.308 -18.239 1.00 84.12 107 PHE A N 1
ATOM 868 C CA . PHE A 1 107 ? 15.001 2.113 -18.742 1.00 84.12 107 PHE A CA 1
ATOM 869 C C . PHE A 1 107 ? 14.282 0.778 -18.476 1.00 84.12 107 PHE A C 1
ATOM 871 O O . PHE A 1 107 ? 14.892 -0.209 -18.070 1.00 84.12 107 PHE A O 1
ATOM 878 N N . SER A 1 108 ? 12.966 0.744 -18.661 1.00 83.38 108 SER A N 1
ATOM 879 C CA . SER A 1 108 ? 12.147 -0.426 -18.330 1.00 83.38 108 SER A CA 1
ATOM 880 C C . SER A 1 108 ? 11.436 -0.925 -19.590 1.00 83.38 108 SER A C 1
ATOM 882 O O . SER A 1 108 ? 10.393 -0.379 -19.941 1.00 83.38 108 SER A O 1
ATOM 884 N N . PRO A 1 109 ? 12.001 -1.895 -20.335 1.00 83.75 109 PRO A N 1
ATOM 885 C CA . PRO A 1 109 ? 11.368 -2.403 -21.547 1.00 83.75 109 PRO A CA 1
ATOM 886 C C . PRO A 1 109 ? 10.081 -3.170 -21.227 1.00 83.75 109 PRO A C 1
ATOM 888 O O . PRO A 1 109 ? 10.057 -3.984 -20.306 1.00 83.75 109 PRO A O 1
ATOM 891 N N . LEU A 1 110 ? 9.026 -2.919 -22.006 1.00 83.25 110 LEU A N 1
ATOM 892 C CA . LEU A 1 110 ? 7.715 -3.564 -21.901 1.00 83.25 110 LEU A CA 1
ATOM 893 C C . LEU A 1 110 ? 7.489 -4.443 -23.137 1.00 83.25 110 LEU A C 1
ATOM 895 O O . LEU A 1 110 ? 7.299 -3.931 -24.243 1.00 83.25 110 LEU A O 1
ATOM 899 N N . ILE A 1 111 ? 7.530 -5.764 -22.953 1.00 83.50 111 ILE A N 1
ATOM 900 C CA . ILE A 1 111 ? 7.411 -6.754 -24.032 1.00 83.50 111 ILE A CA 1
ATOM 901 C C . ILE A 1 111 ? 6.267 -7.715 -23.702 1.00 83.50 111 ILE A C 1
ATOM 903 O O . ILE A 1 111 ? 6.336 -8.452 -22.717 1.00 83.50 111 ILE A O 1
ATOM 907 N N . LEU A 1 112 ? 5.221 -7.722 -24.535 1.00 81.94 112 LEU A N 1
ATOM 908 C CA . LEU A 1 112 ? 4.012 -8.535 -24.337 1.00 81.94 112 LEU A CA 1
ATOM 909 C C . LEU A 1 112 ? 3.411 -8.349 -22.929 1.00 81.94 112 LEU A C 1
ATOM 911 O O . LEU A 1 112 ? 2.987 -9.305 -22.278 1.00 81.94 112 LEU A O 1
ATOM 915 N N . ALA A 1 113 ? 3.411 -7.110 -22.439 1.00 77.44 113 ALA A N 1
ATOM 916 C CA . ALA A 1 113 ? 2.946 -6.767 -21.105 1.00 77.44 113 ALA A CA 1
ATOM 917 C C . ALA A 1 113 ? 1.599 -6.032 -21.202 1.00 77.44 113 ALA A C 1
ATOM 919 O O . ALA A 1 113 ? 1.586 -4.804 -21.336 1.00 77.44 113 ALA A O 1
ATOM 920 N N . PRO A 1 114 ? 0.453 -6.743 -21.169 1.00 76.31 114 PRO A N 1
ATOM 921 C CA . PRO A 1 114 ? -0.845 -6.086 -21.084 1.00 76.31 114 PRO A CA 1
ATOM 922 C C . PRO A 1 114 ? -0.891 -5.213 -19.825 1.00 76.31 114 PRO A C 1
ATOM 924 O O . PRO A 1 114 ? -0.582 -5.667 -18.720 1.00 76.31 114 PRO A O 1
ATOM 927 N N . ALA A 1 115 ? -1.277 -3.951 -19.981 1.00 75.00 115 ALA A N 1
ATOM 928 C CA . ALA A 1 115 ? -1.371 -2.999 -18.887 1.00 75.00 115 ALA A CA 1
ATOM 929 C C . ALA A 1 115 ? -2.805 -2.484 -18.767 1.00 75.00 115 ALA A C 1
ATOM 931 O O . ALA A 1 115 ? -3.314 -1.781 -19.640 1.00 75.00 115 ALA A O 1
ATOM 932 N N . VAL A 1 116 ? -3.446 -2.799 -17.647 1.00 71.19 116 VAL A N 1
ATOM 933 C CA . VAL A 1 116 ? -4.729 -2.210 -17.263 1.00 71.19 116 VAL A CA 1
ATOM 934 C C . VAL A 1 116 ? -4.435 -1.364 -16.036 1.00 71.19 116 VAL A C 1
ATOM 936 O O . VAL A 1 116 ? -4.480 -1.861 -14.919 1.00 71.19 116 VAL A O 1
ATOM 939 N N . LEU A 1 117 ? -4.008 -0.119 -16.234 1.00 67.88 117 LEU A N 1
ATOM 940 C CA . LEU A 1 117 ? -3.553 0.756 -15.146 1.00 67.88 117 LEU A CA 1
ATOM 941 C C . LEU A 1 117 ? -4.683 1.683 -14.682 1.00 67.88 117 LEU A C 1
ATOM 943 O O . LEU A 1 117 ? -5.612 1.974 -15.427 1.00 67.88 117 LEU A O 1
ATOM 947 N N . GLY A 1 118 ? -4.580 2.169 -13.443 1.00 71.75 118 GLY A N 1
ATOM 948 C CA . GLY A 1 118 ? -5.389 3.293 -12.967 1.00 71.75 118 GLY A CA 1
ATOM 949 C C . GLY A 1 118 ? -4.894 4.638 -13.532 1.00 71.75 118 GLY A C 1
ATOM 950 O O . GLY A 1 118 ? -3.995 4.663 -14.374 1.00 71.75 118 GLY A O 1
ATOM 951 N N . PRO A 1 119 ? -5.432 5.783 -13.069 1.00 77.56 119 PRO A N 1
ATOM 952 C CA . PRO A 1 119 ? -4.944 7.098 -13.486 1.00 77.56 119 PRO A CA 1
ATOM 953 C C . PRO A 1 119 ? -3.445 7.268 -13.223 1.00 77.56 119 PRO A C 1
ATOM 955 O O . PRO A 1 119 ? -2.964 6.942 -12.135 1.00 77.56 119 PRO A O 1
ATOM 958 N N . VAL A 1 120 ? -2.729 7.797 -14.219 1.00 79.31 120 VAL A N 1
ATOM 959 C CA . VAL A 1 120 ? -1.289 8.083 -14.163 1.00 79.31 120 VAL A CA 1
ATOM 960 C C . VAL A 1 120 ? -1.094 9.596 -14.130 1.00 79.31 120 VAL A C 1
ATOM 962 O O . VAL A 1 120 ? -1.439 10.288 -15.087 1.00 79.31 120 VAL A O 1
ATOM 965 N N . ILE A 1 121 ? -0.544 10.118 -13.033 1.00 81.38 121 ILE A N 1
ATOM 966 C CA . ILE A 1 121 ? -0.396 11.561 -12.790 1.00 81.38 121 ILE A CA 1
ATOM 967 C C . ILE A 1 121 ? 1.081 11.885 -12.550 1.00 81.38 121 ILE A C 1
ATOM 969 O O . ILE A 1 121 ? 1.722 11.246 -11.710 1.00 81.38 121 ILE A O 1
ATOM 973 N N . LEU A 1 122 ? 1.626 12.881 -13.263 1.00 82.88 122 LEU A N 1
ATOM 974 C CA . LEU A 1 122 ? 2.985 13.415 -13.040 1.00 82.88 122 LEU A CA 1
ATOM 975 C C . LEU A 1 122 ? 4.085 12.337 -13.017 1.00 82.88 122 LEU A C 1
ATOM 977 O O . LEU A 1 122 ? 5.025 12.392 -12.229 1.00 82.88 122 LEU A O 1
ATOM 981 N N . SER A 1 123 ? 3.941 11.310 -13.850 1.00 80.88 123 SER A N 1
ATOM 982 C CA . SER A 1 123 ? 4.854 10.166 -13.897 1.00 80.88 123 SER A CA 1
ATOM 983 C C . SER A 1 123 ? 5.496 10.119 -15.285 1.00 80.88 123 SER A C 1
ATOM 985 O O . SER A 1 123 ? 4.878 9.568 -16.194 1.00 80.88 123 SER A O 1
ATOM 987 N N . PRO A 1 124 ? 6.658 10.766 -15.501 1.00 82.44 124 PRO A N 1
ATOM 988 C CA . PRO A 1 124 ? 7.328 10.803 -16.801 1.00 82.44 124 PRO A CA 1
ATOM 989 C C . PRO A 1 124 ? 7.962 9.448 -17.138 1.00 82.44 124 PRO A C 1
ATOM 991 O O . PRO A 1 124 ? 8.374 8.703 -16.245 1.00 82.44 124 PRO A O 1
ATOM 994 N N . TRP A 1 125 ? 7.996 9.113 -18.428 1.00 83.19 125 TRP A N 1
ATOM 995 C CA . TRP A 1 125 ? 8.509 7.834 -18.935 1.00 83.19 125 TRP A CA 1
ATOM 996 C C . TRP A 1 125 ? 9.729 8.117 -19.805 1.00 83.19 125 TRP A C 1
ATOM 998 O O . TRP A 1 125 ? 9.632 8.920 -20.728 1.00 83.19 125 TRP A O 1
ATOM 1008 N N . VAL A 1 126 ? 10.870 7.485 -19.529 1.00 83.44 126 VAL A N 1
ATOM 1009 C CA . VAL A 1 126 ? 12.134 7.755 -20.231 1.00 83.44 126 VAL A CA 1
ATOM 1010 C C . VAL A 1 126 ? 12.785 6.439 -20.661 1.00 83.44 126 VAL A C 1
ATOM 1012 O O . VAL A 1 126 ? 13.038 5.576 -19.823 1.00 83.44 126 VAL A O 1
ATOM 1015 N N . PHE A 1 127 ? 13.075 6.275 -21.956 1.00 83.81 127 PHE A N 1
ATOM 1016 C CA . PHE A 1 127 ? 13.665 5.041 -22.509 1.00 83.81 127 PHE A CA 1
ATOM 1017 C C . PHE A 1 127 ? 12.874 3.766 -22.168 1.00 83.81 127 PHE A C 1
ATOM 1019 O O . PHE A 1 127 ? 13.421 2.770 -21.694 1.00 83.81 127 PHE A O 1
ATOM 1026 N N . VAL A 1 128 ? 11.564 3.793 -22.412 1.00 81.12 128 VAL A N 1
ATOM 1027 C CA . VAL A 1 128 ? 10.664 2.654 -22.198 1.00 81.12 128 VAL A CA 1
ATOM 1028 C C . VAL A 1 128 ? 10.229 2.137 -23.576 1.00 81.12 128 VAL A C 1
ATOM 1030 O O . VAL A 1 128 ? 9.293 2.686 -24.152 1.00 81.12 128 VAL A O 1
ATOM 1033 N N . PRO A 1 129 ? 10.912 1.144 -24.175 1.00 81.69 129 PRO A N 1
ATOM 1034 C CA . PRO A 1 129 ? 10.457 0.552 -25.431 1.00 81.69 129 PRO A CA 1
ATOM 1035 C C . PRO A 1 129 ? 9.178 -0.266 -25.195 1.00 81.69 129 PRO A C 1
ATOM 1037 O O . PRO A 1 129 ? 9.129 -1.068 -24.260 1.00 81.69 129 PRO A O 1
ATOM 1040 N N . LEU A 1 130 ? 8.153 -0.074 -26.033 1.00 80.69 130 LEU A N 1
ATOM 1041 C CA . LEU A 1 130 ? 6.899 -0.839 -25.973 1.00 80.69 130 LEU A CA 1
ATOM 1042 C C . LEU A 1 130 ? 6.770 -1.754 -27.196 1.00 80.69 130 LEU A C 1
ATOM 1044 O O . LEU A 1 130 ? 6.717 -1.285 -28.338 1.00 80.69 130 LEU A O 1
ATOM 1048 N N . VAL A 1 131 ? 6.652 -3.059 -26.939 1.00 82.50 131 VAL A N 1
ATOM 1049 C CA . VAL A 1 131 ? 6.449 -4.107 -27.949 1.00 82.50 131 VAL A CA 1
ATOM 1050 C C . VAL A 1 131 ? 5.215 -4.935 -27.577 1.00 82.50 131 VAL A C 1
ATOM 1052 O O . VAL A 1 131 ? 5.189 -5.556 -26.513 1.00 82.50 131 VAL A O 1
ATOM 1055 N N . LEU A 1 132 ? 4.191 -4.953 -28.440 1.00 78.25 132 LEU A N 1
ATOM 1056 C CA . LEU A 1 132 ? 2.976 -5.779 -28.294 1.00 78.25 132 LEU A CA 1
ATOM 1057 C C . LEU A 1 132 ? 2.291 -5.645 -26.913 1.00 78.25 132 LEU A C 1
ATOM 1059 O O . LEU A 1 132 ? 1.940 -6.634 -26.275 1.00 78.25 132 LEU A O 1
ATOM 1063 N N . SER A 1 133 ? 2.132 -4.420 -26.410 1.00 74.31 133 SER A N 1
ATOM 1064 C CA . SER A 1 133 ? 1.623 -4.182 -25.048 1.00 74.31 133 SER A CA 1
ATOM 1065 C C . SER A 1 133 ? 0.294 -3.404 -25.063 1.00 74.31 133 SER A C 1
ATOM 1067 O O . SER A 1 133 ? 0.339 -2.170 -25.110 1.00 74.31 133 SER A O 1
ATOM 1069 N N . PRO A 1 134 ? -0.877 -4.081 -25.031 1.00 77.62 134 PRO A N 1
ATOM 1070 C CA . PRO A 1 134 ? -2.183 -3.422 -24.932 1.00 77.62 134 PRO A CA 1
ATOM 1071 C C . PRO A 1 134 ? -2.278 -2.549 -23.688 1.00 77.62 134 PRO A C 1
ATOM 1073 O O . PRO A 1 134 ? -1.932 -2.992 -22.589 1.00 77.62 134 PRO A O 1
ATOM 1076 N N . ARG A 1 135 ? -2.809 -1.330 -23.833 1.00 75.50 135 ARG A N 1
ATOM 1077 C CA . ARG A 1 135 ? -3.101 -0.425 -22.709 1.00 75.50 135 ARG A CA 1
ATOM 1078 C C . ARG A 1 135 ? -4.597 -0.150 -22.648 1.00 75.50 135 ARG A C 1
ATOM 1080 O O . ARG A 1 135 ? -5.152 0.444 -23.565 1.00 75.50 135 ARG A O 1
ATOM 1087 N N . LEU A 1 136 ? -5.242 -0.546 -21.553 1.00 68.69 136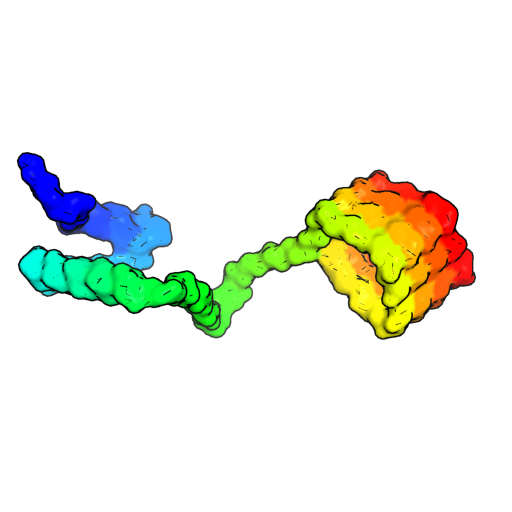 LEU A N 1
ATOM 1088 C CA . LEU A 1 136 ? -6.667 -0.308 -21.320 1.00 68.69 136 LEU A CA 1
ATOM 1089 C C . LEU A 1 136 ? -6.858 0.621 -20.113 1.00 68.69 136 LEU A C 1
ATOM 1091 O O . LEU A 1 136 ? -6.239 0.425 -19.069 1.00 68.69 136 LEU A O 1
ATOM 1095 N N . LEU A 1 137 ? -7.750 1.610 -20.253 1.00 64.44 137 LEU A N 1
ATOM 1096 C CA . LEU A 1 137 ? -8.228 2.490 -19.171 1.00 64.44 137 LEU A CA 1
ATOM 1097 C C . LEU A 1 137 ? -7.155 3.338 -18.451 1.00 64.44 137 LEU A C 1
ATOM 1099 O O . LEU A 1 137 ? -7.279 3.611 -17.262 1.00 64.44 137 LEU A O 1
ATOM 1103 N N . THR A 1 138 ? -6.148 3.833 -19.174 1.00 69.25 138 THR A N 1
ATOM 1104 C CA . THR A 1 138 ? -5.100 4.733 -18.653 1.00 69.25 138 THR A CA 1
ATOM 1105 C C . THR A 1 138 ? -5.371 6.216 -18.932 1.00 69.25 138 THR A C 1
ATOM 1107 O O . THR A 1 138 ? -4.924 6.716 -19.969 1.00 69.25 138 THR A O 1
ATOM 1110 N N . PRO A 1 139 ? -6.031 6.982 -18.044 1.00 72.19 139 PRO A N 1
ATOM 1111 C CA . PRO A 1 139 ? -6.018 8.434 -18.164 1.00 72.19 139 PRO A CA 1
ATOM 1112 C C . PRO A 1 139 ? -4.633 8.956 -17.745 1.00 72.19 139 PRO A C 1
ATOM 1114 O O . PRO A 1 139 ? -4.228 8.815 -16.588 1.00 72.19 139 PRO A O 1
ATOM 1117 N N . LEU A 1 140 ? -3.895 9.520 -18.707 1.00 72.44 140 LEU A N 1
ATOM 1118 C CA . LEU A 1 140 ? -2.587 10.149 -18.500 1.00 72.44 140 LEU A CA 1
ATOM 1119 C C . LEU A 1 140 ? -2.773 11.648 -18.254 1.00 72.44 140 LEU A C 1
ATOM 1121 O O . LEU A 1 140 ? -3.298 12.365 -19.102 1.00 72.44 140 LEU A O 1
ATOM 1125 N N . ILE A 1 141 ? -2.302 12.129 -17.106 1.00 73.69 141 ILE A N 1
ATOM 1126 C CA . ILE A 1 141 ? -2.312 13.547 -16.741 1.00 73.69 141 ILE A CA 1
ATOM 1127 C C . ILE A 1 141 ? -0.859 13.981 -16.541 1.00 73.69 141 ILE A C 1
ATOM 1129 O O . ILE A 1 141 ? -0.183 13.521 -15.618 1.00 73.69 141 ILE A O 1
ATOM 1133 N N . LEU A 1 142 ? -0.371 14.852 -17.429 1.00 74.38 142 LEU A N 1
ATOM 1134 C CA . LEU A 1 142 ? 0.965 15.460 -17.362 1.00 74.38 142 LEU A CA 1
ATOM 1135 C C . LEU A 1 142 ? 2.124 14.439 -17.232 1.00 74.38 142 LEU A C 1
ATOM 1137 O O . LEU A 1 142 ? 3.023 14.595 -16.410 1.00 74.38 142 LEU A O 1
ATOM 1141 N N . SER A 1 143 ? 2.086 13.367 -18.030 1.00 72.69 143 SER A N 1
ATOM 1142 C CA . SER A 1 143 ? 3.094 12.290 -18.070 1.00 72.69 143 SER A CA 1
ATOM 1143 C C . SER A 1 143 ? 3.738 12.194 -19.464 1.00 72.69 143 SER A C 1
ATOM 1145 O O . SER A 1 143 ? 3.317 11.375 -20.281 1.00 72.69 143 SER A O 1
ATOM 1147 N N . PRO A 1 144 ? 4.728 13.051 -19.784 1.00 75.19 144 PRO A N 1
ATOM 1148 C CA . PRO A 1 144 ? 5.366 13.042 -21.097 1.00 75.19 144 PRO A CA 1
ATOM 1149 C C . PRO A 1 144 ? 6.245 11.789 -21.280 1.00 75.19 144 PRO A C 1
ATOM 1151 O O . PRO A 1 144 ? 7.074 11.497 -20.409 1.00 75.19 144 PRO A O 1
ATOM 1154 N N . PRO A 1 145 ? 6.104 11.050 -22.397 1.00 76.31 145 PRO A N 1
ATOM 1155 C CA . PRO A 1 145 ? 7.084 10.054 -22.804 1.00 76.31 145 PRO A CA 1
ATOM 1156 C C . PRO A 1 145 ? 8.283 10.732 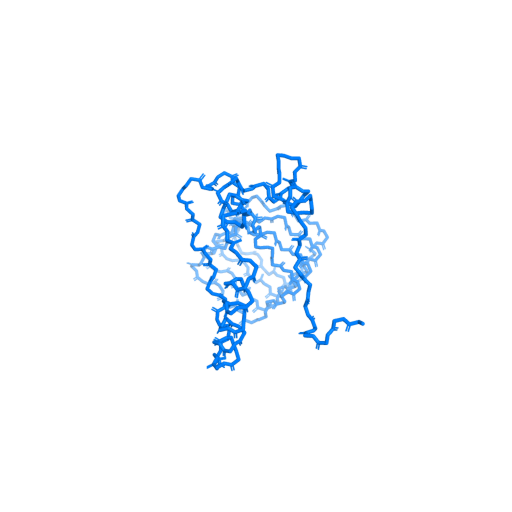-23.486 1.00 76.31 145 PRO A C 1
ATOM 1158 O O . PRO A 1 145 ? 8.120 11.565 -24.374 1.00 76.31 145 PRO A O 1
ATOM 1161 N N . LEU A 1 146 ? 9.498 10.352 -23.097 1.00 77.44 146 LEU A N 1
ATOM 1162 C CA . LEU A 1 146 ? 10.761 10.803 -23.676 1.00 77.44 146 LEU A CA 1
ATOM 1163 C C . LEU A 1 146 ? 11.533 9.582 -24.193 1.00 77.44 146 LEU A C 1
ATOM 1165 O O . LEU A 1 146 ? 11.690 8.588 -23.481 1.00 77.44 146 LEU A O 1
ATOM 1169 N N . PHE A 1 147 ? 11.998 9.640 -25.445 1.00 74.25 147 PHE A N 1
ATOM 1170 C CA . PHE A 1 147 ? 12.850 8.609 -26.063 1.00 74.25 147 PHE A CA 1
ATOM 1171 C C . PHE A 1 147 ? 12.335 7.163 -25.916 1.00 74.25 147 PHE A C 1
ATOM 1173 O O . PHE A 1 147 ? 13.097 6.238 -25.649 1.00 74.25 147 PHE A O 1
ATOM 1180 N N . SER A 1 148 ? 11.026 6.959 -26.057 1.00 73.12 148 SER A N 1
ATOM 1181 C CA . SER A 1 148 ? 10.378 5.654 -25.882 1.00 73.12 148 SER A CA 1
ATOM 1182 C C . SER A 1 148 ? 9.933 5.113 -27.247 1.00 73.12 148 SER A C 1
ATOM 1184 O O . SER A 1 148 ? 8.940 5.607 -27.781 1.00 73.12 148 SER A O 1
ATOM 1186 N N . PRO A 1 149 ? 10.669 4.166 -27.864 1.00 74.00 149 PRO A N 1
ATOM 1187 C CA . PRO A 1 149 ? 10.299 3.633 -29.170 1.00 74.00 149 PRO A CA 1
ATOM 1188 C C . PRO A 1 149 ? 9.043 2.759 -29.046 1.00 74.00 149 PRO A C 1
ATOM 1190 O O . PRO A 1 149 ? 8.964 1.863 -28.202 1.00 74.00 149 PRO A O 1
ATOM 1193 N N . LEU A 1 150 ? 8.052 3.036 -29.894 1.00 73.19 150 LEU A N 1
ATOM 1194 C CA . LEU A 1 150 ? 6.781 2.318 -29.947 1.00 73.19 150 LEU A CA 1
ATOM 1195 C C . LEU A 1 150 ? 6.771 1.450 -31.205 1.00 73.19 150 LEU A C 1
ATOM 1197 O O . LEU A 1 150 ? 6.785 1.981 -32.311 1.00 73.19 150 LEU A O 1
ATOM 1201 N N . ILE A 1 151 ? 6.778 0.127 -31.037 1.00 72.00 151 ILE A N 1
ATOM 1202 C CA . ILE A 1 151 ? 6.830 -0.818 -32.165 1.00 72.00 151 ILE A CA 1
ATOM 1203 C C . ILE A 1 151 ? 5.432 -1.345 -32.504 1.00 72.00 151 ILE A C 1
ATOM 1205 O O . ILE A 1 151 ? 5.097 -1.470 -33.677 1.00 72.00 151 ILE A O 1
ATOM 1209 N N . LEU A 1 152 ? 4.593 -1.617 -31.496 1.00 63.03 152 LEU A N 1
ATOM 1210 C CA . LEU A 1 152 ? 3.183 -1.968 -31.692 1.00 63.03 152 LEU A CA 1
ATOM 1211 C C . LEU A 1 152 ? 2.410 -1.856 -30.368 1.00 63.03 152 LEU A C 1
ATOM 1213 O O . LEU A 1 152 ? 2.791 -2.481 -29.374 1.00 63.03 152 LEU A O 1
ATOM 1217 N N . VAL A 1 153 ? 1.317 -1.094 -30.367 1.00 62.50 153 VAL A N 1
ATOM 1218 C CA . VAL A 1 153 ? 0.334 -1.013 -29.275 1.00 62.50 153 VAL A CA 1
ATOM 1219 C C . VAL A 1 153 ? -1.009 -1.386 -29.897 1.00 62.50 153 VAL A C 1
ATOM 1221 O O . VAL A 1 153 ? -1.496 -0.651 -30.750 1.00 62.50 153 VAL A O 1
ATOM 1224 N N . ILE A 1 154 ? -1.560 -2.544 -29.538 1.00 55.59 154 ILE A N 1
ATOM 1225 C CA . ILE A 1 154 ? -2.915 -2.982 -29.914 1.00 55.59 154 ILE A CA 1
ATOM 1226 C C . ILE A 1 154 ? -3.646 -3.233 -28.616 1.00 55.59 154 ILE A C 1
ATOM 1228 O O . ILE A 1 154 ? -3.036 -3.960 -27.805 1.00 55.59 154 ILE A O 1
#

Radius of gyration: 27.28 Å; chains: 1; bounding box: 42×28×77 Å

Foldseek 3Di:
DDPPPDDDDDLVRLCVDQNPVHPNPDVVVSVVSVPDDPVRVVVVVVVVVVVVVPDPDPPPPPDDDDPVCVVPPPCVLVAAECAAAECAEAACAEADAHEYECHEYYNYEAACYAYAYHEYENHEYEQYEYYNYEYPHYNYHNHHYYNYHYDDYD

InterPro domains:
  IPR006954 Moulting cycle mlt-10-like [PF04870] (1-54)

Secondary structure (DSSP, 8-state):
--SSS--PPPHHHHHHHHSTTSTT--HHHHHHHHHS-HHHHHHHHHHHHHHHHT-S-----PPPPPGGGGGG-------EES--EES--EES-PBPS--EES--EES--EES--EE---EES--EES--EES--EES--EES--EES--EEE--

Sequence (154 aa):
MNQTGYSLLTKEQLKMIYGTDSPYHDPKLLQRFLLLNNSVLTSHIENDIHKLATIDSFKIQPKKPKFDDFHQSRRRKRAIILSPISFSPFVLTLINLNPVILSPIIFSPLILAPAVLGPVILSPWVFVPLVLSPRLLTPLILSPPLFSPLILVI

Organism: Meloidogyne enterolobii (NCBI:txid390850)

pLDDT: mean 77.2, std 11.47, range [45.25, 91.0]